Protein AF-A0A1G1C022-F1 (afdb_monomer_lite)

Sequence (72 aa):
MTTTFHNGTAHGLWSEFQALTKPQRDKFLASLLRVAEYREDLLDIACMEARRGEPSRPLREYMAERATRERR

Secondary structure (DSSP, 8-state):
--PPP---SHHHHHHHHHTS-HHHHHHHHHHHTTSHHHHHHHHHHHHHHHHTTPPP--HHHHHHHHHHHTT-

Structure (mmCIF, N/CA/C/O backbone):
data_AF-A0A1G1C022-F1
#
_entry.id   AF-A0A1G1C022-F1
#
loop_
_atom_site.group_PDB
_atom_site.id
_atom_site.type_symbol
_atom_site.label_atom_id
_atom_site.label_alt_id
_atom_site.label_comp_id
_atom_site.label_asym_id
_atom_site.label_entity_id
_atom_site.label_seq_id
_atom_site.pdbx_PDB_ins_code
_atom_site.Cartn_x
_atom_site.Cartn_y
_atom_site.Cartn_z
_atom_site.occupancy
_atom_site.B_iso_or_equiv
_atom_site.auth_seq_id
_atom_site.auth_comp_id
_atom_site.auth_asym_id
_atom_site.auth_atom_id
_atom_site.pdbx_PDB_model_num
ATOM 1 N N . MET A 1 1 ? 15.829 3.002 -21.986 1.00 34.72 1 MET A N 1
ATOM 2 C CA . MET A 1 1 ? 16.732 2.698 -20.859 1.00 34.72 1 MET A CA 1
ATOM 3 C C . MET A 1 1 ? 16.142 1.529 -20.098 1.00 34.72 1 MET A C 1
ATOM 5 O O . MET A 1 1 ? 15.058 1.667 -19.543 1.00 34.72 1 MET A O 1
ATOM 9 N N . THR A 1 2 ? 16.792 0.375 -20.181 1.00 38.09 2 THR A N 1
ATOM 10 C CA . THR A 1 2 ? 16.414 -0.867 -19.496 1.00 38.09 2 THR A CA 1
ATOM 11 C C . THR A 1 2 ? 17.181 -0.887 -18.179 1.00 38.09 2 THR A C 1
ATOM 13 O O . THR A 1 2 ? 18.405 -0.971 -18.194 1.00 38.09 2 THR A O 1
ATOM 16 N N . THR A 1 3 ? 16.494 -0.704 -17.054 1.00 50.38 3 THR A N 1
ATOM 17 C CA . THR A 1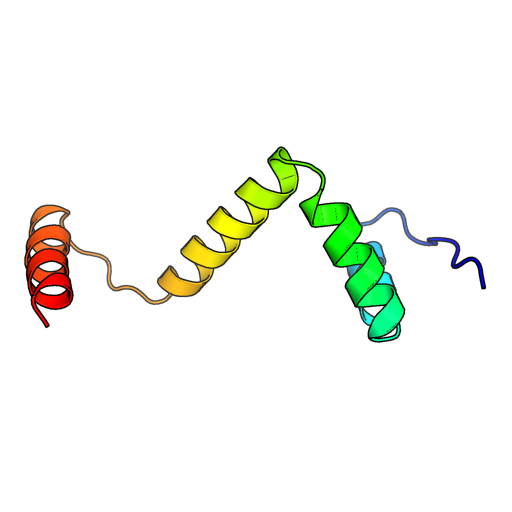 3 ? 17.126 -0.744 -15.729 1.00 50.38 3 THR A CA 1
ATOM 18 C C . THR A 1 3 ? 17.187 -2.199 -15.268 1.00 50.38 3 THR A C 1
ATOM 20 O O . THR A 1 3 ? 16.148 -2.840 -15.134 1.00 50.38 3 THR A O 1
ATOM 23 N N . THR A 1 4 ? 18.396 -2.727 -15.079 1.00 51.72 4 THR A N 1
ATOM 24 C CA . THR A 1 4 ? 18.661 -4.097 -14.609 1.00 51.72 4 THR A CA 1
ATOM 25 C C . THR A 1 4 ? 18.731 -4.116 -13.079 1.00 51.72 4 THR A C 1
ATOM 27 O O . THR A 1 4 ? 19.576 -3.421 -12.515 1.00 51.72 4 THR A O 1
ATOM 30 N N . PHE A 1 5 ? 17.877 -4.906 -12.421 1.00 56.88 5 PHE A N 1
ATOM 31 C CA . PHE A 1 5 ? 17.819 -5.035 -10.955 1.00 56.88 5 PHE A CA 1
ATOM 32 C C . PHE A 1 5 ? 19.050 -5.789 -10.417 1.00 56.88 5 PHE A C 1
ATOM 34 O O . PHE A 1 5 ? 19.385 -6.841 -10.963 1.00 56.88 5 PHE A O 1
ATOM 41 N N . HIS A 1 6 ? 19.748 -5.260 -9.402 1.00 58.34 6 HIS A N 1
ATOM 42 C CA . HIS A 1 6 ? 21.098 -5.711 -9.015 1.00 58.34 6 HIS A CA 1
ATOM 43 C C . HIS A 1 6 ? 21.226 -6.338 -7.618 1.00 58.34 6 HIS A C 1
ATOM 45 O O . HIS A 1 6 ? 22.267 -6.930 -7.349 1.00 58.34 6 HIS A O 1
ATOM 51 N N . ASN A 1 7 ? 20.211 -6.303 -6.746 1.00 53.38 7 ASN A N 1
ATOM 52 C CA . ASN A 1 7 ? 20.314 -6.922 -5.415 1.00 53.38 7 ASN A CA 1
ATOM 53 C C . ASN A 1 7 ? 19.102 -7.793 -5.044 1.00 53.38 7 ASN A C 1
ATOM 55 O O . ASN A 1 7 ? 17.991 -7.303 -4.869 1.00 53.38 7 ASN A O 1
ATOM 59 N N . GLY A 1 8 ? 19.335 -9.095 -4.833 1.00 61.56 8 GLY A N 1
ATOM 60 C CA . GLY A 1 8 ? 18.325 -10.099 -4.455 1.00 61.56 8 GLY A CA 1
ATOM 61 C C . GLY A 1 8 ? 17.823 -10.027 -3.003 1.00 61.56 8 GLY A C 1
ATOM 62 O O . GLY A 1 8 ? 17.450 -11.051 -2.439 1.00 61.56 8 GLY A O 1
ATOM 63 N N . THR A 1 9 ? 17.839 -8.848 -2.373 1.00 76.38 9 THR A N 1
ATOM 64 C CA . THR A 1 9 ? 17.321 -8.621 -1.012 1.00 76.38 9 THR A CA 1
ATOM 65 C C . THR A 1 9 ? 16.209 -7.571 -1.029 1.00 76.38 9 THR A C 1
ATOM 67 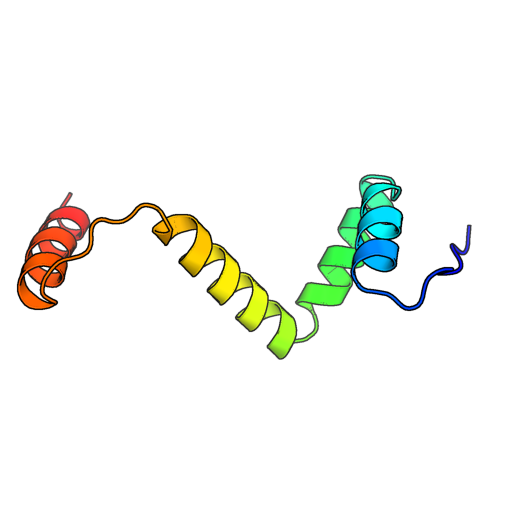O O . THR A 1 9 ? 16.231 -6.648 -1.843 1.00 76.38 9 THR A O 1
ATOM 70 N N . ALA A 1 10 ? 15.246 -7.663 -0.103 1.00 75.69 10 ALA A N 1
ATOM 71 C CA . ALA A 1 10 ? 14.124 -6.716 -0.023 1.00 75.69 10 ALA A CA 1
ATOM 72 C C . ALA A 1 10 ? 14.581 -5.250 0.131 1.00 75.69 10 ALA A C 1
ATOM 74 O O . ALA A 1 10 ? 13.996 -4.343 -0.458 1.00 75.69 10 ALA A O 1
ATOM 75 N N . HIS A 1 11 ? 15.669 -5.018 0.873 1.00 77.19 11 HIS A N 1
ATOM 76 C CA . HIS A 1 11 ? 16.261 -3.688 1.031 1.00 77.19 11 HIS A CA 1
ATOM 77 C C . HIS A 1 11 ? 16.895 -3.162 -0.270 1.00 77.19 11 HIS A C 1
ATOM 79 O O . HIS A 1 11 ? 16.771 -1.977 -0.590 1.00 77.19 11 HIS A O 1
ATOM 85 N N . GLY A 1 12 ? 17.532 -4.048 -1.046 1.00 83.94 12 GLY A N 1
ATOM 86 C CA . GLY A 1 12 ? 18.073 -3.723 -2.365 1.00 83.94 12 GLY A CA 1
ATOM 87 C C . GLY A 1 12 ? 16.980 -3.280 -3.336 1.00 83.94 12 GLY A C 1
ATOM 88 O O . GLY A 1 12 ? 17.075 -2.201 -3.917 1.00 83.94 12 GLY A O 1
ATOM 89 N N . LEU A 1 13 ? 15.890 -4.047 -3.412 1.00 85.31 13 LEU A N 1
ATOM 90 C CA . LEU A 1 13 ? 14.732 -3.722 -4.253 1.00 85.31 13 LEU A CA 1
ATOM 91 C C . LEU A 1 13 ? 14.092 -2.378 -3.882 1.00 85.31 13 LEU A C 1
ATOM 93 O O . LEU A 1 13 ? 13.719 -1.606 -4.766 1.00 85.31 13 LEU A O 1
ATOM 97 N N . TRP A 1 14 ? 13.993 -2.064 -2.586 1.00 89.19 14 TRP A N 1
ATOM 98 C CA . TRP A 1 14 ? 13.471 -0.772 -2.138 1.00 89.19 14 TRP A CA 1
ATOM 99 C C . TRP A 1 14 ? 14.354 0.398 -2.581 1.00 89.19 14 TRP A C 1
ATOM 101 O O . TRP A 1 14 ? 13.852 1.393 -3.103 1.00 89.19 14 TRP A O 1
ATOM 111 N N . SER A 1 15 ? 15.671 0.261 -2.425 1.00 88.88 15 SER A N 1
ATOM 112 C CA . SER A 1 15 ? 16.635 1.295 -2.815 1.00 88.88 15 SER A CA 1
ATOM 113 C C . SER A 1 15 ? 16.593 1.555 -4.324 1.00 88.88 15 SER A C 1
ATOM 115 O O . SER A 1 15 ? 16.577 2.703 -4.771 1.00 88.88 15 SER A O 1
ATOM 117 N N . GLU A 1 16 ? 16.495 0.489 -5.120 1.00 90.94 16 GLU A N 1
ATOM 118 C CA . GLU A 1 16 ? 16.354 0.575 -6.575 1.00 90.94 16 GLU A CA 1
ATOM 119 C C . GLU A 1 16 ? 15.024 1.221 -6.991 1.00 90.94 16 GLU A C 1
ATOM 121 O O . GLU A 1 16 ? 15.001 2.066 -7.887 1.00 90.94 16 GLU A O 1
ATOM 126 N N . PHE A 1 17 ? 13.921 0.901 -6.308 1.00 92.50 17 PHE A N 1
ATOM 127 C CA . PHE A 1 17 ? 12.631 1.555 -6.535 1.00 92.50 17 PHE A CA 1
ATOM 128 C C . PHE A 1 17 ? 12.679 3.061 -6.228 1.00 92.50 17 PHE A C 1
ATOM 130 O O . PHE A 1 17 ? 12.132 3.865 -6.989 1.00 92.50 17 PHE A O 1
ATOM 137 N N . GLN A 1 18 ? 13.351 3.464 -5.145 1.00 93.12 18 GLN A N 1
ATOM 138 C CA . GLN A 1 18 ? 13.512 4.876 -4.782 1.00 93.12 18 GLN A CA 1
ATOM 139 C C . GLN A 1 18 ? 14.348 5.662 -5.801 1.00 93.12 18 GLN A C 1
ATOM 141 O O . GLN A 1 18 ? 14.101 6.853 -5.993 1.00 93.12 18 GLN A O 1
ATOM 146 N N . ALA A 1 19 ? 15.284 5.003 -6.490 1.00 95.19 19 ALA A N 1
ATOM 147 C CA . ALA A 1 19 ? 16.099 5.612 -7.539 1.00 95.19 19 ALA A CA 1
ATOM 148 C C . ALA A 1 19 ? 15.332 5.866 -8.855 1.00 95.19 19 ALA A C 1
ATOM 150 O O . ALA A 1 19 ? 15.830 6.571 -9.735 1.00 95.19 19 ALA A O 1
ATOM 151 N N . LEU A 1 20 ? 14.121 5.317 -9.019 1.00 95.12 20 LEU A N 1
ATOM 152 C CA . LEU A 1 20 ? 13.309 5.522 -10.218 1.00 95.12 20 LEU A CA 1
ATOM 153 C C . LEU A 1 20 ? 12.819 6.971 -10.342 1.00 95.12 20 LEU A C 1
ATOM 155 O O . LEU A 1 20 ? 12.317 7.581 -9.392 1.00 95.12 20 LEU A O 1
ATOM 159 N N . THR A 1 21 ? 12.835 7.492 -11.571 1.00 96.62 21 THR A N 1
ATOM 160 C CA . THR A 1 21 ? 12.135 8.744 -11.895 1.00 96.62 21 THR A CA 1
ATOM 161 C C . THR A 1 21 ? 10.629 8.592 -11.669 1.00 96.62 21 THR A C 1
ATOM 163 O O . THR A 1 21 ? 10.081 7.492 -11.762 1.00 96.62 21 THR A O 1
ATOM 166 N N . LYS A 1 22 ? 9.918 9.703 -11.430 1.00 95.44 22 LYS A N 1
ATOM 167 C CA . LYS A 1 22 ? 8.460 9.687 -11.213 1.00 95.44 22 LYS A CA 1
ATOM 168 C C . LYS A 1 22 ? 7.693 8.903 -12.302 1.00 95.44 22 LYS A C 1
ATOM 170 O O . LYS A 1 22 ? 6.931 8.020 -11.917 1.00 95.44 22 LYS A O 1
ATOM 175 N N . PRO A 1 23 ? 7.943 9.086 -13.617 1.00 96.75 23 PRO A N 1
ATOM 176 C CA . PRO A 1 23 ? 7.259 8.305 -14.653 1.00 96.75 23 PRO A CA 1
ATOM 177 C C . PRO A 1 23 ? 7.570 6.802 -14.620 1.00 96.75 23 PRO A C 1
ATOM 179 O O . PRO A 1 23 ? 6.700 5.983 -14.912 1.00 96.75 23 PRO A O 1
ATOM 182 N N . GLN A 1 24 ? 8.805 6.413 -14.283 1.00 96.25 24 GLN A N 1
ATOM 183 C CA . GLN A 1 24 ? 9.168 4.998 -14.131 1.00 96.25 24 GLN A CA 1
ATOM 184 C C . GLN A 1 24 ? 8.461 4.384 -12.925 1.00 96.25 24 GLN A C 1
ATOM 186 O O . GLN A 1 24 ? 7.933 3.277 -13.007 1.00 96.25 24 GLN A O 1
ATOM 191 N N . ARG A 1 25 ? 8.403 5.139 -11.829 1.00 95.88 25 ARG A N 1
ATOM 192 C CA . ARG A 1 25 ? 7.738 4.739 -10.596 1.00 95.88 25 ARG A CA 1
ATOM 193 C C . ARG A 1 25 ? 6.231 4.573 -10.799 1.00 95.88 25 ARG A C 1
ATOM 195 O O . ARG A 1 25 ? 5.666 3.581 -10.356 1.00 95.88 25 ARG A O 1
ATOM 202 N N . ASP A 1 26 ? 5.601 5.471 -11.551 1.00 96.19 26 ASP A N 1
ATOM 203 C CA . ASP A 1 26 ? 4.177 5.373 -11.892 1.00 96.19 26 ASP A CA 1
ATOM 204 C C . ASP A 1 26 ? 3.882 4.146 -12.767 1.00 96.19 26 ASP A C 1
ATOM 206 O O . ASP A 1 26 ? 2.910 3.433 -12.523 1.00 96.19 26 ASP A O 1
ATOM 210 N N . LYS A 1 27 ? 4.753 3.826 -13.736 1.00 96.69 27 LYS A N 1
ATOM 211 C CA . LYS A 1 27 ? 4.641 2.590 -14.534 1.00 96.69 27 LYS A CA 1
ATOM 212 C C . LYS A 1 27 ? 4.810 1.327 -13.690 1.00 96.69 27 LYS A C 1
ATOM 214 O O . LYS A 1 27 ? 4.093 0.351 -13.915 1.00 96.69 27 LYS A O 1
ATOM 219 N N . PHE A 1 28 ? 5.740 1.342 -12.736 1.00 94.69 28 PHE A N 1
ATOM 220 C CA . PHE A 1 28 ? 5.936 0.239 -11.799 1.00 94.69 28 PHE A CA 1
ATOM 221 C C . PHE A 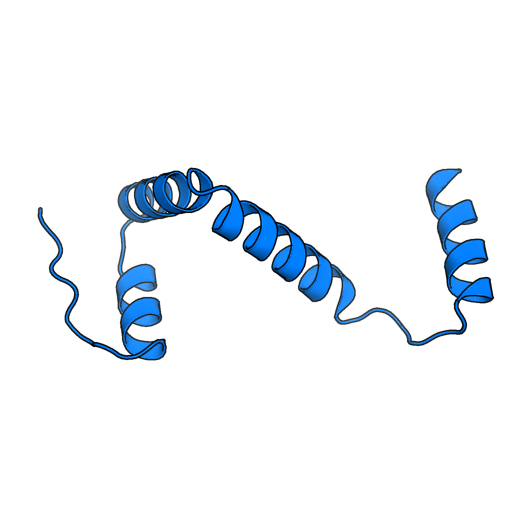1 28 ? 4.676 0.017 -10.957 1.00 94.69 28 PHE A C 1
ATOM 223 O O . PHE A 1 28 ? 4.132 -1.084 -10.953 1.00 94.69 28 PHE A O 1
ATOM 230 N N . LEU A 1 29 ? 4.150 1.076 -10.332 1.00 94.62 29 LEU A N 1
ATOM 231 C CA . LEU A 1 29 ? 2.933 1.008 -9.519 1.00 94.62 29 LEU A CA 1
ATOM 232 C C . LEU A 1 29 ? 1.720 0.563 -10.342 1.00 94.62 29 LEU A C 1
ATOM 234 O O . LEU A 1 29 ? 0.964 -0.299 -9.906 1.00 94.62 29 LEU A O 1
ATOM 238 N N . ALA A 1 30 ? 1.557 1.083 -11.560 1.00 95.38 30 ALA A N 1
ATOM 239 C CA . ALA A 1 30 ? 0.482 0.656 -12.450 1.00 95.38 30 ALA A CA 1
ATOM 240 C C . ALA A 1 30 ? 0.580 -0.835 -12.813 1.00 95.38 30 ALA A C 1
ATOM 242 O O . ALA A 1 30 ? -0.443 -1.495 -12.966 1.00 95.38 30 ALA A O 1
ATOM 243 N N . SER A 1 31 ? 1.795 -1.372 -12.948 1.00 95.00 31 SER A N 1
ATOM 244 C CA . SER A 1 31 ? 2.008 -2.801 -13.204 1.00 95.00 31 SER A CA 1
ATOM 245 C C . SER A 1 31 ? 1.699 -3.644 -11.967 1.00 95.00 31 SER A C 1
ATOM 247 O O . SER A 1 31 ? 1.046 -4.675 -12.090 1.00 95.00 31 SER A O 1
ATOM 249 N N . LEU A 1 32 ? 2.096 -3.170 -10.784 1.00 93.19 32 LEU A N 1
ATOM 250 C CA . LEU A 1 32 ? 1.824 -3.818 -9.501 1.00 93.19 32 LEU A CA 1
ATOM 251 C C . LEU A 1 32 ? 0.313 -3.937 -9.238 1.00 93.19 32 LEU A C 1
ATOM 253 O O . LEU A 1 32 ? -0.178 -5.019 -8.944 1.00 93.19 32 LEU A O 1
ATOM 257 N N . LEU A 1 33 ? -0.441 -2.853 -9.451 1.00 94.19 33 LEU A N 1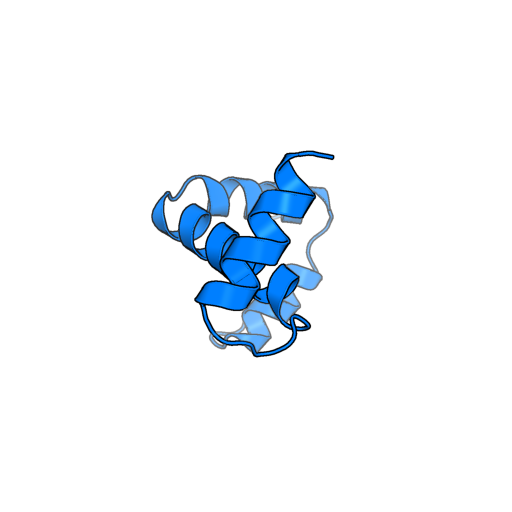
ATOM 258 C CA . LEU A 1 33 ? -1.890 -2.790 -9.202 1.00 94.19 33 LEU A CA 1
ATOM 259 C C . LEU A 1 33 ? -2.749 -3.603 -10.191 1.00 94.19 33 LEU A C 1
ATOM 261 O O . LEU A 1 33 ? -3.945 -3.806 -9.950 1.00 94.19 33 LEU A O 1
ATOM 265 N N . ARG A 1 34 ? -2.173 -4.057 -11.314 1.00 95.81 34 ARG A N 1
ATOM 266 C CA . ARG A 1 34 ? -2.861 -4.946 -12.269 1.00 95.81 34 ARG A CA 1
ATOM 267 C C . ARG A 1 34 ? -3.019 -6.361 -11.729 1.00 95.81 34 ARG A C 1
ATOM 269 O O . ARG A 1 34 ? -3.950 -7.053 -12.134 1.00 95.81 34 ARG A O 1
ATOM 276 N N . VAL A 1 35 ? -2.138 -6.785 -10.829 1.00 97.00 35 VAL A N 1
ATOM 277 C CA . VAL A 1 35 ? -2.261 -8.068 -10.141 1.00 97.00 35 VAL A CA 1
ATOM 278 C C . VAL A 1 35 ? -3.245 -7.883 -8.991 1.00 97.00 35 VAL A C 1
ATOM 280 O O . VAL A 1 35 ? -3.055 -7.013 -8.145 1.00 97.00 35 VAL A O 1
ATOM 283 N N . ALA A 1 36 ? -4.328 -8.663 -8.993 1.00 95.12 36 ALA A N 1
ATOM 284 C CA . ALA A 1 36 ? -5.402 -8.499 -8.017 1.00 95.12 36 ALA A CA 1
ATOM 285 C C . ALA A 1 36 ? -4.908 -8.700 -6.580 1.00 95.12 36 ALA A C 1
ATOM 287 O O . ALA A 1 36 ? -5.138 -7.829 -5.755 1.00 95.12 36 ALA A O 1
ATOM 288 N N . GLU A 1 37 ? -4.164 -9.779 -6.332 1.00 96.50 37 GLU A N 1
ATOM 289 C CA . GLU A 1 37 ? -3.559 -10.095 -5.032 1.00 96.50 37 GLU A CA 1
ATOM 290 C C . GLU A 1 37 ? -2.764 -8.909 -4.465 1.00 96.50 37 GLU A C 1
ATOM 292 O O . GLU A 1 37 ? -3.101 -8.389 -3.409 1.00 96.50 37 GLU A O 1
ATOM 297 N N . TYR A 1 38 ? -1.809 -8.371 -5.229 1.00 95.56 38 TYR A N 1
ATOM 298 C CA . TYR A 1 38 ? -0.975 -7.254 -4.768 1.00 95.56 38 TYR A CA 1
ATOM 299 C C . TYR A 1 38 ? -1.752 -5.963 -4.540 1.00 95.56 38 TYR A C 1
ATOM 301 O O . TYR A 1 38 ? -1.371 -5.145 -3.706 1.00 95.56 38 TYR A O 1
ATOM 309 N N . ARG A 1 39 ? -2.825 -5.740 -5.299 1.00 95.56 39 ARG A N 1
ATOM 310 C CA . ARG A 1 39 ? -3.687 -4.585 -5.067 1.00 95.56 39 ARG A CA 1
ATOM 311 C C . ARG A 1 39 ? -4.416 -4.715 -3.732 1.00 95.56 39 ARG A C 1
ATOM 313 O O . ARG A 1 39 ? -4.440 -3.730 -3.000 1.00 95.56 39 ARG A O 1
ATOM 320 N N . GLU A 1 40 ? -4.989 -5.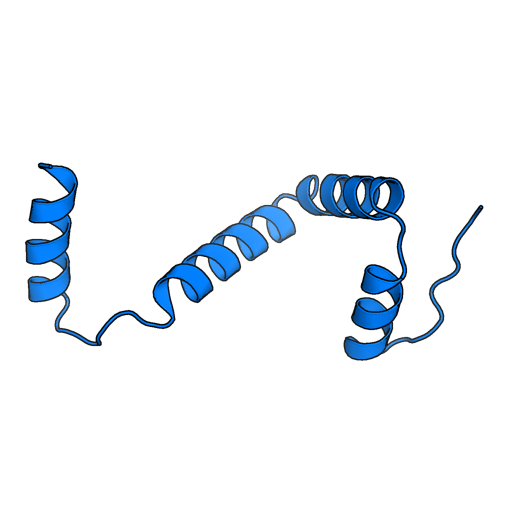878 -3.432 1.00 96.56 40 GLU A N 1
ATOM 321 C CA . GLU A 1 40 ? -5.680 -6.098 -2.156 1.00 96.56 40 GLU A CA 1
ATOM 322 C C . GLU A 1 40 ? -4.699 -5.997 -0.979 1.00 96.56 40 GLU A C 1
ATOM 324 O O . GLU A 1 40 ? -4.956 -5.244 -0.042 1.00 96.56 40 GLU A O 1
ATOM 329 N N . ASP A 1 41 ? -3.513 -6.606 -1.089 1.00 95.88 41 ASP A N 1
ATOM 330 C CA . ASP A 1 41 ? -2.469 -6.512 -0.059 1.00 95.88 41 ASP A CA 1
ATOM 331 C C . ASP A 1 41 ? -2.082 -5.054 0.244 1.00 95.88 41 ASP A C 1
ATOM 333 O O . ASP A 1 41 ? -1.934 -4.653 1.400 1.00 95.88 41 ASP A O 1
ATOM 337 N N . LEU A 1 42 ? -1.930 -4.222 -0.793 1.00 94.94 42 LEU A N 1
ATOM 338 C CA . LEU A 1 42 ? -1.606 -2.804 -0.619 1.00 94.94 42 LEU A CA 1
ATOM 339 C C . LEU A 1 42 ? -2.739 -2.018 0.047 1.00 94.94 42 LEU A C 1
ATOM 341 O O . LEU A 1 42 ? -2.457 -1.097 0.818 1.00 94.94 42 LEU A O 1
ATOM 345 N N . LEU A 1 43 ? -4.000 -2.350 -0.246 1.00 95.12 43 LEU A N 1
ATOM 346 C CA . LEU A 1 43 ? -5.156 -1.729 0.404 1.00 95.12 43 LEU A CA 1
ATOM 347 C C . LEU A 1 43 ? -5.215 -2.102 1.888 1.00 95.12 43 LEU A C 1
ATOM 349 O O . LEU A 1 43 ? -5.431 -1.220 2.724 1.00 95.12 43 LEU A O 1
ATOM 353 N N . ASP A 1 44 ? -4.949 -3.363 2.218 1.00 95.25 44 ASP A N 1
ATOM 354 C CA . ASP A 1 44 ? -4.900 -3.839 3.598 1.00 95.25 44 ASP A CA 1
ATOM 355 C C . ASP A 1 44 ? -3.771 -3.164 4.380 1.00 95.25 44 ASP A C 1
ATOM 357 O O . ASP A 1 44 ? -4.013 -2.598 5.450 1.00 95.25 44 ASP A O 1
ATOM 361 N N . ILE A 1 45 ? -2.557 -3.117 3.818 1.00 95.56 45 ILE A N 1
ATOM 362 C CA . ILE A 1 45 ? -1.413 -2.418 4.424 1.00 95.56 45 ILE A CA 1
ATOM 363 C C . ILE A 1 45 ? -1.740 -0.937 4.640 1.00 95.56 45 ILE A C 1
ATOM 365 O O . ILE A 1 45 ? -1.500 -0.404 5.724 1.00 95.56 45 ILE A O 1
ATOM 369 N N . ALA A 1 46 ? -2.318 -0.263 3.641 1.00 95.12 46 ALA A N 1
ATOM 370 C CA . ALA A 1 46 ? -2.700 1.141 3.764 1.00 95.12 46 ALA A CA 1
ATOM 371 C C . ALA A 1 46 ? -3.741 1.358 4.875 1.00 95.12 46 ALA A C 1
ATOM 373 O O . ALA A 1 46 ? -3.642 2.323 5.637 1.00 95.12 46 ALA A O 1
ATOM 374 N N . CYS A 1 47 ? -4.711 0.449 5.002 1.00 93.69 47 CYS A N 1
ATOM 375 C CA . CYS A 1 47 ? -5.713 0.480 6.062 1.00 93.69 47 CYS A CA 1
ATOM 376 C C . CYS A 1 47 ? -5.073 0.271 7.442 1.00 93.69 47 CYS A C 1
ATOM 378 O O . CYS A 1 47 ? -5.364 1.017 8.375 1.00 93.69 47 CYS A O 1
ATOM 380 N N . MET A 1 48 ? -4.156 -0.688 7.574 1.00 92.62 48 MET A N 1
ATOM 381 C CA . MET A 1 48 ? -3.422 -0.931 8.817 1.00 92.62 48 MET A CA 1
ATOM 382 C C . MET A 1 48 ? -2.577 0.276 9.229 1.00 92.62 48 MET A C 1
ATOM 384 O O . MET A 1 48 ? -2.633 0.688 10.386 1.00 92.62 48 MET A O 1
ATOM 388 N N . GLU A 1 49 ? -1.835 0.881 8.300 1.00 93.75 49 GLU A N 1
ATOM 389 C CA . GLU A 1 49 ? -1.001 2.053 8.586 1.00 93.75 49 GLU A CA 1
ATOM 390 C C . GLU A 1 49 ? -1.840 3.271 8.987 1.00 93.75 49 GLU A C 1
ATOM 392 O O . GLU A 1 49 ? -1.521 3.941 9.970 1.00 93.75 49 GLU A O 1
ATOM 397 N N . ALA A 1 50 ? -2.974 3.507 8.317 1.00 91.31 50 ALA A N 1
ATOM 398 C CA . ALA A 1 50 ? -3.917 4.556 8.708 1.00 91.31 50 ALA A CA 1
ATOM 399 C C . ALA A 1 50 ? -4.460 4.363 10.137 1.00 91.31 50 ALA A C 1
ATOM 401 O O . ALA A 1 50 ? -4.832 5.332 10.800 1.00 91.31 50 ALA A O 1
ATOM 402 N N . ARG A 1 51 ? -4.486 3.114 10.616 1.00 88.69 51 ARG A N 1
ATOM 403 C CA . ARG A 1 51 ? -5.012 2.720 11.926 1.00 88.69 51 ARG A CA 1
ATOM 404 C C . ARG A 1 51 ? -3.933 2.431 12.969 1.00 88.69 51 ARG A C 1
ATOM 406 O O . ARG A 1 51 ? -4.271 2.160 14.118 1.00 88.69 51 ARG A O 1
ATOM 413 N N . ARG A 1 52 ? -2.645 2.535 12.621 1.00 88.94 52 ARG A N 1
ATOM 414 C CA . ARG A 1 52 ? -1.504 2.202 13.499 1.00 88.94 52 ARG A CA 1
ATOM 415 C C . ARG A 1 52 ? -1.491 3.009 14.807 1.00 88.94 52 ARG A C 1
ATOM 417 O O . ARG A 1 52 ? -0.936 2.549 15.798 1.00 88.94 52 ARG A O 1
ATOM 424 N N . GLY A 1 53 ? -2.101 4.196 14.816 1.00 86.44 53 GLY A N 1
ATOM 425 C CA . GLY A 1 53 ? -2.232 5.062 15.995 1.00 86.44 53 GLY A CA 1
ATOM 426 C C . GLY A 1 53 ? -3.588 5.002 16.705 1.00 86.44 53 GLY A C 1
ATOM 427 O O . GLY A 1 53 ? -3.826 5.816 17.596 1.00 86.44 53 GLY A O 1
ATOM 428 N N . GLU A 1 54 ? -4.503 4.112 16.307 1.00 87.94 54 GLU A N 1
ATOM 429 C CA . GLU A 1 54 ? -5.806 4.006 16.967 1.00 87.94 54 GLU A CA 1
ATOM 430 C C . GLU A 1 54 ? -5.659 3.461 18.398 1.00 87.94 54 GLU A C 1
ATOM 432 O O . GLU A 1 54 ? -4.904 2.511 18.629 1.00 87.94 54 GLU A O 1
ATOM 437 N N . PRO A 1 55 ? -6.389 4.026 19.377 1.00 87.19 55 PRO A N 1
ATOM 438 C CA . PRO A 1 55 ? -6.380 3.497 20.730 1.00 87.19 55 PRO A CA 1
ATOM 439 C C . PRO A 1 55 ? -6.991 2.094 20.755 1.00 87.19 55 PRO A C 1
ATOM 441 O O . PRO A 1 55 ? -8.029 1.833 20.139 1.00 87.19 55 PRO A O 1
ATOM 444 N N . SER A 1 56 ? -6.372 1.200 21.525 1.00 86.19 56 SER A N 1
ATOM 445 C CA . SER A 1 56 ? -6.972 -0.098 21.822 1.00 86.19 56 SER A CA 1
ATOM 446 C C . SER A 1 56 ? -8.214 0.095 22.688 1.00 86.19 56 SER A C 1
ATOM 448 O O . SER A 1 56 ? -8.184 0.846 23.664 1.00 86.19 56 SER A O 1
ATOM 450 N N . ARG A 1 57 ? -9.310 -0.575 22.328 1.00 88.25 57 ARG A N 1
ATOM 451 C CA . ARG A 1 57 ? -10.586 -0.507 23.047 1.00 88.25 57 ARG A CA 1
ATOM 452 C C . ARG A 1 57 ? -11.450 -1.738 22.779 1.00 88.25 57 ARG A C 1
ATOM 454 O O . ARG A 1 57 ? -11.305 -2.361 21.723 1.00 88.25 57 ARG A O 1
ATOM 461 N N . PRO A 1 58 ? -12.378 -2.082 23.688 1.00 94.00 58 PRO A N 1
ATOM 462 C CA . PRO A 1 58 ? -13.366 -3.125 23.449 1.00 94.00 58 PRO A CA 1
ATOM 463 C C . PRO A 1 58 ? -14.158 -2.886 22.158 1.00 94.00 58 PRO A C 1
ATOM 465 O O . PRO A 1 58 ? -14.531 -1.757 21.834 1.00 94.00 58 PRO A O 1
ATOM 468 N N . LEU A 1 59 ? -14.491 -3.968 21.445 1.00 89.06 59 LEU A N 1
ATOM 469 C CA . LEU A 1 59 ? -15.216 -3.904 20.168 1.00 89.06 59 LEU A CA 1
ATOM 470 C C . LEU A 1 59 ? -16.503 -3.068 20.261 1.00 89.06 59 LEU A C 1
ATOM 472 O O . LEU A 1 59 ? -16.821 -2.308 19.350 1.00 89.06 59 LEU A O 1
ATOM 476 N N . ARG A 1 60 ? -17.227 -3.173 21.380 1.00 92.94 60 ARG A N 1
ATOM 477 C CA . ARG A 1 60 ? -18.470 -2.426 21.612 1.00 92.94 60 ARG A CA 1
ATOM 478 C C . ARG A 1 60 ? -18.255 -0.910 21.610 1.00 92.94 60 ARG A C 1
ATOM 480 O O . ARG A 1 60 ? -19.070 -0.189 21.041 1.00 92.94 60 ARG A O 1
ATOM 487 N N . GLU A 1 61 ? -17.170 -0.442 22.218 1.00 91.81 61 GLU A N 1
ATOM 488 C CA . GLU A 1 61 ? -16.821 0.982 22.276 1.00 91.81 61 GLU A CA 1
ATOM 489 C C . GLU A 1 61 ? -16.408 1.489 20.895 1.00 91.81 61 GLU A C 1
ATOM 491 O O . GLU A 1 61 ? -16.921 2.505 20.430 1.00 91.81 61 GLU A O 1
ATOM 496 N N . TYR A 1 62 ? -15.592 0.709 20.175 1.00 89.56 62 TYR A N 1
ATOM 497 C CA . TYR A 1 62 ? -15.250 1.009 18.785 1.00 89.56 62 TYR A CA 1
ATOM 498 C C . TYR A 1 62 ? -16.498 1.161 17.901 1.00 89.56 62 TYR A C 1
ATOM 500 O O . TYR A 1 62 ? -16.595 2.121 17.136 1.00 89.56 62 TYR A O 1
ATOM 508 N N . MET A 1 63 ? -17.462 0.242 18.018 1.00 91.25 63 MET A N 1
ATOM 509 C CA . MET A 1 63 ? -18.702 0.286 17.237 1.00 91.25 63 MET A CA 1
ATOM 510 C C . MET A 1 63 ? -19.560 1.513 17.575 1.00 91.25 63 MET A C 1
ATOM 512 O O . MET A 1 63 ? -20.107 2.138 16.666 1.00 91.25 63 MET A O 1
ATOM 516 N N . ALA A 1 64 ? -19.657 1.890 18.854 1.00 92.25 64 ALA A N 1
ATOM 517 C CA . ALA A 1 64 ? -20.408 3.072 19.281 1.00 92.25 64 ALA A CA 1
ATOM 518 C C . ALA A 1 64 ? -19.796 4.378 18.737 1.00 92.25 64 ALA A C 1
ATOM 520 O O . ALA A 1 64 ? -20.508 5.243 18.216 1.00 92.25 64 ALA A O 1
ATOM 521 N N . GLU A 1 65 ? -18.469 4.504 18.792 1.00 88.06 65 GLU A N 1
ATOM 522 C CA . GLU A 1 65 ? -17.760 5.655 18.228 1.00 88.06 65 GLU A CA 1
ATOM 523 C C . GLU A 1 65 ? -17.884 5.725 16.704 1.00 88.06 65 GLU A C 1
ATOM 525 O O . GLU A 1 65 ? -18.147 6.790 16.139 1.00 88.06 65 GLU A O 1
ATOM 530 N N . ARG A 1 66 ? -17.731 4.584 16.022 1.00 86.25 66 ARG A N 1
ATOM 531 C CA . ARG A 1 66 ? -17.844 4.503 14.564 1.00 86.25 66 ARG A CA 1
ATOM 532 C C . ARG A 1 66 ? -19.235 4.914 14.084 1.00 86.25 66 ARG A C 1
ATOM 534 O O . ARG A 1 66 ? -19.337 5.761 13.200 1.00 86.25 66 ARG A O 1
ATOM 541 N N . ALA A 1 67 ? -20.287 4.401 14.722 1.00 87.94 67 ALA A N 1
ATOM 542 C CA . ALA A 1 67 ? -21.667 4.771 14.414 1.00 87.94 67 ALA A CA 1
ATOM 543 C C . ALA A 1 67 ? -21.953 6.268 14.633 1.00 87.94 67 ALA A C 1
ATOM 545 O O . ALA A 1 67 ? -22.905 6.800 14.066 1.00 87.94 67 ALA A O 1
ATOM 546 N N . THR A 1 68 ? -21.150 6.949 15.455 1.00 87.19 68 THR A N 1
ATOM 547 C CA . THR A 1 68 ? -21.228 8.401 15.655 1.00 87.19 68 THR A CA 1
ATOM 548 C C . THR A 1 68 ? -20.494 9.166 14.550 1.00 87.19 68 THR A C 1
ATOM 550 O O . THR A 1 68 ? -20.988 10.201 14.109 1.00 87.19 68 THR A O 1
ATOM 553 N N . ARG A 1 69 ? -19.345 8.664 14.065 1.00 83.06 69 ARG A N 1
ATOM 554 C CA . ARG A 1 69 ? -18.608 9.263 12.933 1.00 83.06 69 ARG A CA 1
ATOM 555 C C . ARG A 1 69 ? -19.390 9.190 11.624 1.00 83.06 69 ARG A C 1
ATOM 557 O O . ARG A 1 69 ? -19.373 10.159 10.887 1.00 83.06 69 ARG A O 1
ATOM 564 N N . GLU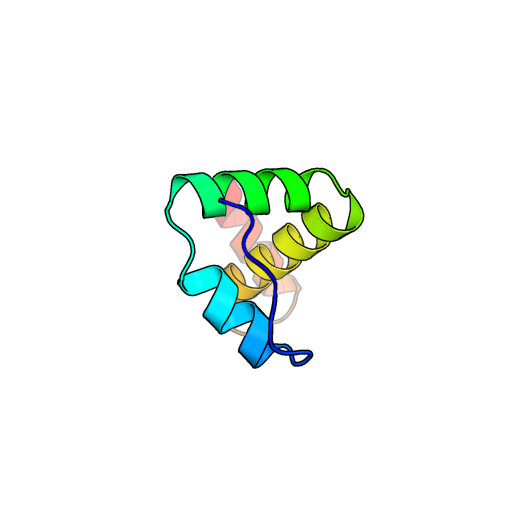 A 1 70 ? -20.081 8.083 11.355 1.00 82.38 70 GLU A N 1
ATOM 565 C CA . GLU A 1 70 ? -20.848 7.880 10.110 1.00 82.38 70 GLU A CA 1
ATOM 566 C C . GLU A 1 70 ? -22.140 8.721 10.035 1.00 82.38 70 GLU A C 1
ATOM 568 O O . GLU A 1 70 ? -22.732 8.848 8.968 1.00 82.38 70 GLU A O 1
ATOM 573 N N . ARG A 1 71 ? -22.591 9.298 11.159 1.00 77.75 71 ARG A N 1
ATOM 574 C CA . ARG A 1 71 ? -23.757 10.201 11.219 1.00 77.75 71 ARG A CA 1
ATOM 575 C C . ARG A 1 71 ? -23.399 11.682 11.058 1.00 77.75 71 ARG A C 1
ATOM 577 O O . ARG A 1 71 ? -24.312 12.506 11.055 1.00 77.75 71 ARG A O 1
ATOM 584 N N . ARG A 1 72 ? -22.109 12.020 11.024 1.00 58.25 72 ARG A N 1
ATOM 585 C CA . ARG A 1 72 ? -21.601 13.382 10.818 1.00 58.25 72 ARG A CA 1
ATOM 586 C C . ARG A 1 72 ? -21.203 13.569 9.366 1.00 58.25 72 ARG A C 1
ATOM 588 O O . ARG A 1 72 ? -21.409 14.699 8.880 1.00 58.25 72 ARG A O 1
#

Foldseek 3Di:
DDDDQDDPDPVSVVVVLVPDDPVRNVVVVVVQCVDPVSVVVVVVVVVCVVCVPPDDDPPVVVVVVVVVVVVD

pLDDT: mean 86.25, std 14.41, range [34.72, 97.0]

Radius of gyration: 18.64 Å; chains: 1; bounding box: 45×24×44 Å